Protein AF-G0W6T0-F1 (afdb_monomer)

Sequence (68 aa):
MESVEELVNELGGKITNRYKLIKGFSMEFDDSYLNILKNQIERLNMNMDGRYHINLEEDQIVHANTVR

InterPro domains:
  IPR037045 Peptidase S8 propeptide/proteinase inhibitor I9 superfamily [G3DSA:3.30.70.80] (1-65)

Radius of gyration: 14.5 Å; Cα contacts (8 Å, |Δi|>4): 47; chains: 1; bounding box: 36×40×29 Å

Structure (mmCIF, N/CA/C/O backbone):
data_AF-G0W6T0-F1
#
_entry.id   AF-G0W6T0-F1
#
loop_
_atom_site.group_PDB
_atom_site.id
_atom_site.type_symbol
_atom_site.label_atom_id
_atom_site.label_alt_id
_atom_site.label_comp_id
_atom_site.label_asym_id
_atom_site.label_entity_id
_atom_site.label_seq_id
_atom_site.pdbx_PDB_ins_code
_atom_site.Cartn_x
_atom_site.Cartn_y
_atom_site.Cartn_z
_atom_site.occupancy
_atom_site.B_iso_or_equiv
_atom_site.auth_seq_id
_atom_site.auth_comp_id
_atom_site.auth_asym_id
_atom_site.auth_atom_id
_atom_site.pdbx_PDB_model_num
ATOM 1 N N . MET A 1 1 ? -13.316 8.181 6.171 1.00 49.47 1 MET A N 1
ATOM 2 C CA . MET A 1 1 ? -11.915 7.819 6.446 1.00 49.47 1 M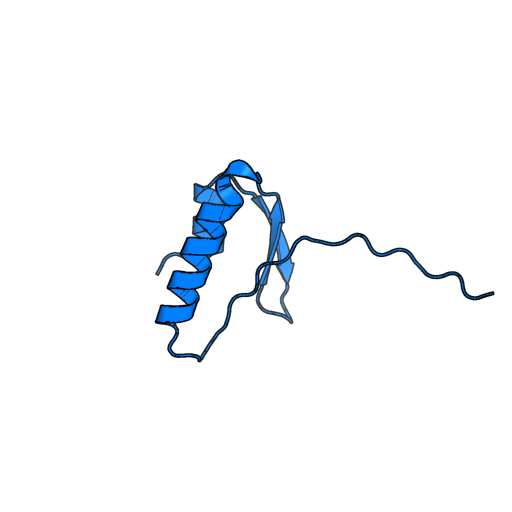ET A CA 1
ATOM 3 C C . MET A 1 1 ? -11.486 7.060 5.215 1.00 49.47 1 MET A C 1
ATOM 5 O O . MET A 1 1 ? -11.998 5.965 5.028 1.00 49.47 1 MET A O 1
ATOM 9 N N . GLU A 1 2 ? -10.730 7.703 4.327 1.00 62.81 2 GLU A N 1
ATOM 10 C CA . GLU A 1 2 ? -10.224 7.040 3.120 1.00 62.81 2 GLU A CA 1
ATOM 11 C C . GLU A 1 2 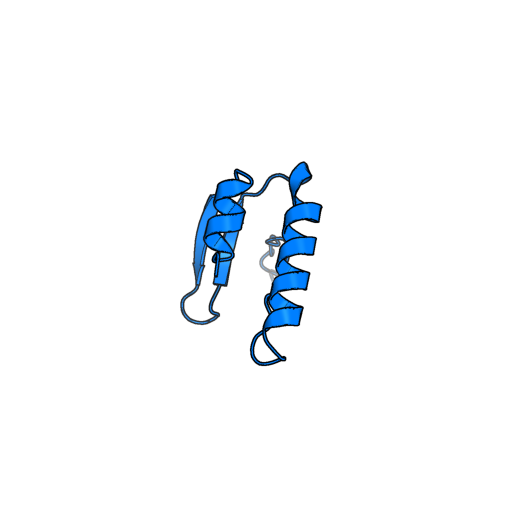? -9.345 5.865 3.546 1.00 62.81 2 GLU A C 1
ATOM 13 O O . GLU A 1 2 ? -8.533 5.976 4.474 1.00 62.81 2 GLU A O 1
ATOM 18 N N . SER A 1 3 ? -9.574 4.708 2.939 1.00 85.50 3 SER A 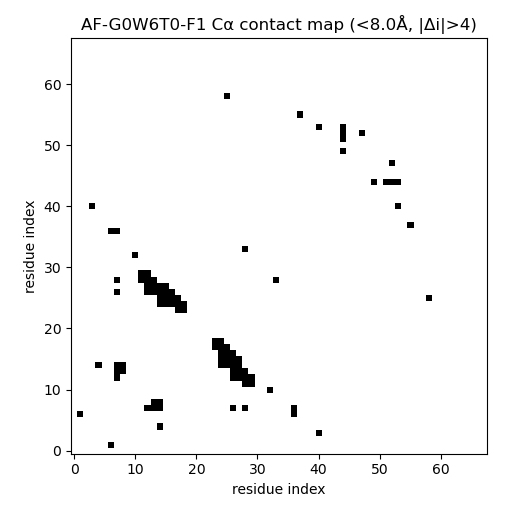N 1
ATOM 19 C CA . SER A 1 3 ? -8.744 3.534 3.177 1.00 85.50 3 SER A CA 1
ATOM 20 C C . SER A 1 3 ? -7.403 3.689 2.459 1.00 85.50 3 SER A C 1
ATOM 22 O O . SER A 1 3 ? -7.306 4.356 1.431 1.00 85.50 3 SER A O 1
ATOM 24 N N . VAL A 1 4 ? -6.353 3.030 2.957 1.00 90.06 4 VAL A N 1
ATOM 25 C CA . VAL A 1 4 ? -5.053 3.025 2.259 1.00 90.06 4 VAL A CA 1
ATOM 26 C C . VAL A 1 4 ? -5.194 2.428 0.849 1.00 90.06 4 VAL A C 1
ATOM 28 O O . VAL A 1 4 ? -4.493 2.852 -0.059 1.00 90.06 4 VAL A O 1
ATOM 31 N N . GLU A 1 5 ? -6.134 1.499 0.632 1.00 93.19 5 GLU A N 1
ATOM 32 C CA . GLU A 1 5 ? -6.430 0.958 -0.704 1.00 93.19 5 GLU A CA 1
ATOM 33 C C . GLU A 1 5 ? -6.969 2.032 -1.665 1.00 93.19 5 GLU A C 1
ATOM 35 O O . GLU A 1 5 ? -6.580 2.054 -2.830 1.00 93.19 5 GLU A O 1
ATOM 40 N N . GLU A 1 6 ? -7.838 2.931 -1.196 1.00 93.00 6 GLU A N 1
ATOM 41 C CA . GLU A 1 6 ? -8.354 4.048 -2.005 1.00 93.00 6 GLU A CA 1
ATOM 42 C C . GLU A 1 6 ? -7.224 5.001 -2.394 1.00 93.00 6 GLU A C 1
ATOM 44 O O . GLU A 1 6 ? -7.056 5.278 -3.579 1.00 93.00 6 GLU A O 1
ATOM 49 N N . LEU A 1 7 ? -6.377 5.383 -1.434 1.00 92.31 7 LEU A N 1
ATOM 50 C CA . LEU A 1 7 ? -5.209 6.231 -1.684 1.00 92.31 7 LEU A CA 1
ATOM 51 C C . LEU A 1 7 ? -4.257 5.624 -2.726 1.00 92.31 7 LEU A C 1
ATOM 53 O O . LEU A 1 7 ? -3.736 6.328 -3.589 1.00 92.31 7 LEU A O 1
ATOM 57 N N . VAL A 1 8 ? -4.022 4.311 -2.656 1.00 93.94 8 VAL A N 1
ATOM 58 C CA . VAL A 1 8 ? -3.178 3.612 -3.632 1.00 93.94 8 VAL A CA 1
ATOM 59 C C . VAL A 1 8 ? -3.781 3.703 -5.032 1.00 93.94 8 VAL A C 1
ATOM 61 O O . VAL A 1 8 ? -3.056 4.019 -5.972 1.00 93.94 8 VAL A O 1
ATOM 64 N N . ASN A 1 9 ? -5.093 3.491 -5.171 1.00 93.69 9 ASN A N 1
ATOM 65 C CA . ASN A 1 9 ? -5.775 3.592 -6.463 1.00 93.69 9 ASN A CA 1
ATOM 66 C C . ASN A 1 9 ? -5.784 5.035 -7.007 1.00 93.69 9 ASN A C 1
ATOM 68 O O . ASN A 1 9 ? -5.605 5.235 -8.208 1.00 93.69 9 ASN A O 1
ATOM 72 N N . GLU A 1 10 ? -5.962 6.043 -6.148 1.00 93.25 10 GLU A N 1
ATOM 73 C CA . GLU A 1 10 ? -5.946 7.465 -6.533 1.00 93.25 10 GLU A CA 1
ATOM 74 C C . GLU A 1 10 ? -4.586 7.922 -7.064 1.00 93.25 10 GLU A C 1
ATOM 76 O O . GLU A 1 10 ? -4.515 8.723 -7.996 1.00 93.25 10 GLU A O 1
ATOM 81 N N . LEU A 1 11 ? -3.504 7.380 -6.504 1.00 92.56 11 LEU A N 1
ATOM 82 C CA . LEU A 1 11 ? -2.137 7.637 -6.954 1.00 92.56 11 LEU A CA 1
ATOM 83 C C . LEU A 1 11 ? -1.726 6.763 -8.156 1.00 92.56 11 LEU A C 1
ATOM 85 O O . LEU A 1 11 ? -0.558 6.750 -8.532 1.00 92.56 11 LEU A O 1
ATOM 89 N N . GLY A 1 12 ? -2.668 6.035 -8.768 1.00 92.88 12 GLY A N 1
ATOM 90 C CA . GLY A 1 12 ? -2.425 5.194 -9.945 1.00 92.88 12 GLY A CA 1
ATOM 91 C C . GLY A 1 12 ? -1.761 3.848 -9.643 1.00 92.88 12 GLY A C 1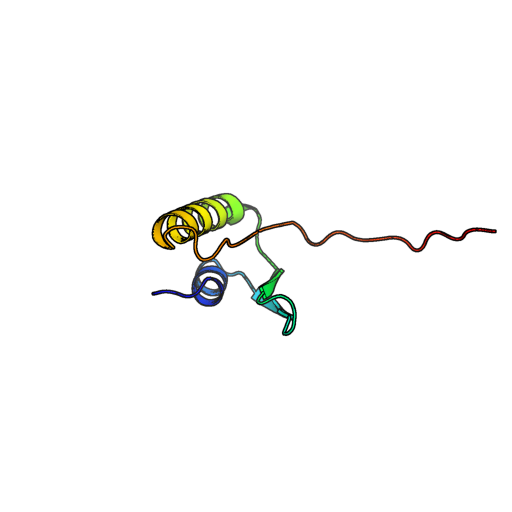
ATOM 92 O O . GLY A 1 12 ? -1.380 3.131 -10.568 1.00 92.88 12 GLY A O 1
ATOM 93 N N . GLY A 1 13 ? -1.629 3.493 -8.366 1.00 94.56 13 GLY A N 1
ATOM 94 C CA . GLY A 1 13 ? -1.158 2.190 -7.924 1.00 94.56 13 GLY A CA 1
ATOM 95 C C . GLY A 1 13 ? -2.204 1.093 -8.104 1.00 94.56 13 GLY A C 1
ATOM 96 O O . GLY A 1 13 ? -3.394 1.343 -8.308 1.00 94.56 13 GLY A O 1
ATOM 97 N N . LYS A 1 14 ? -1.757 -0.157 -8.000 1.00 96.06 14 LYS A N 1
ATOM 98 C CA . LYS A 1 14 ? -2.601 -1.337 -8.188 1.00 96.06 14 LYS A CA 1
ATOM 99 C C . LYS A 1 14 ? -2.377 -2.345 -7.077 1.00 96.06 14 LYS A C 1
ATOM 101 O O . LYS A 1 14 ? -1.274 -2.843 -6.891 1.00 96.06 14 LYS A O 1
ATOM 106 N N . ILE A 1 15 ? -3.450 -2.730 -6.397 1.00 96.38 15 ILE A N 1
ATOM 107 C CA . ILE A 1 15 ? -3.418 -3.809 -5.404 1.00 96.38 15 ILE A CA 1
ATOM 108 C C . ILE A 1 15 ? -3.207 -5.159 -6.107 1.00 96.38 15 ILE A C 1
ATOM 110 O O . ILE A 1 15 ? -4.000 -5.534 -6.975 1.00 96.38 15 ILE A O 1
ATOM 114 N N . THR A 1 16 ? -2.168 -5.905 -5.724 1.00 97.00 16 THR A N 1
ATOM 115 C CA . THR A 1 16 ? -1.796 -7.188 -6.354 1.00 97.00 16 THR A CA 1
ATOM 116 C C . THR A 1 16 ? -2.175 -8.409 -5.525 1.00 97.00 16 THR A C 1
ATOM 118 O O . THR A 1 16 ? -2.535 -9.440 -6.091 1.00 97.00 16 THR A O 1
ATOM 121 N N . ASN A 1 17 ? -2.164 -8.305 -4.196 1.00 95.88 17 ASN A N 1
ATOM 122 C CA . ASN A 1 17 ? -2.533 -9.402 -3.302 1.00 95.88 17 ASN A CA 1
ATOM 123 C C . ASN A 1 17 ? -3.158 -8.871 -2.010 1.00 95.88 17 ASN A C 1
ATOM 125 O O . ASN A 1 17 ? -2.824 -7.778 -1.566 1.00 95.88 17 ASN A O 1
ATOM 129 N N . ARG A 1 18 ? -4.039 -9.654 -1.376 1.00 96.00 18 ARG A N 1
ATOM 130 C CA . ARG A 1 18 ? -4.658 -9.308 -0.084 1.00 96.00 18 ARG A CA 1
ATOM 131 C C . ARG A 1 18 ? -4.381 -10.383 0.956 1.00 96.00 18 ARG A C 1
ATOM 133 O O . ARG A 1 18 ? -4.727 -11.552 0.774 1.00 96.00 18 ARG A O 1
ATOM 140 N N . TYR A 1 19 ? -3.826 -9.968 2.085 1.00 94.19 19 TYR A N 1
ATOM 141 C CA . TYR A 1 19 ? -3.471 -10.839 3.194 1.00 94.19 19 TYR A CA 1
ATOM 142 C C . TYR A 1 19 ? -4.602 -10.873 4.231 1.00 94.19 19 TYR A C 1
ATOM 144 O O . TYR A 1 19 ? -5.131 -9.849 4.661 1.00 94.19 19 TYR A O 1
ATOM 152 N N . LYS A 1 20 ? -5.017 -12.082 4.634 1.00 91.31 20 LYS A N 1
ATOM 153 C CA . LYS A 1 20 ? -6.103 -12.263 5.618 1.00 91.31 20 LYS A CA 1
ATOM 154 C C . LYS A 1 20 ? -5.610 -12.296 7.064 1.00 91.31 20 LYS A C 1
ATOM 156 O O . LYS A 1 20 ? -6.335 -11.824 7.946 1.00 91.31 20 LYS A O 1
ATOM 161 N N . LEU A 1 21 ? -4.439 -12.903 7.282 1.00 91.19 21 LEU A N 1
ATOM 162 C CA . LEU A 1 21 ? -3.861 -13.169 8.603 1.00 91.19 21 LEU A CA 1
ATOM 163 C C . LEU A 1 21 ? -3.185 -11.919 9.169 1.00 91.19 21 LEU A C 1
ATOM 165 O O . LEU A 1 21 ? -3.552 -11.452 10.241 1.00 91.19 21 LEU A O 1
ATOM 169 N N . ILE A 1 22 ? -2.262 -11.345 8.401 1.00 88.50 22 ILE A N 1
ATOM 170 C CA . ILE A 1 22 ? -1.761 -9.990 8.614 1.00 88.50 22 ILE A CA 1
ATOM 171 C C . ILE A 1 22 ? -2.703 -9.091 7.820 1.00 88.50 22 ILE A C 1
ATOM 173 O O . ILE A 1 22 ? -2.846 -9.286 6.617 1.00 88.50 22 ILE A O 1
ATOM 177 N N . LYS A 1 23 ? -3.424 -8.182 8.480 1.00 90.06 23 LYS A N 1
ATOM 178 C CA . LYS A 1 23 ? -4.372 -7.293 7.795 1.00 90.06 23 LYS A CA 1
ATOM 179 C C . LYS A 1 23 ? -3.594 -6.313 6.919 1.00 90.06 23 LYS A C 1
ATOM 181 O O . LYS A 1 23 ? -3.085 -5.321 7.423 1.00 90.06 23 LYS A O 1
ATOM 186 N N . GLY A 1 24 ? -3.493 -6.614 5.629 1.00 93.94 24 GLY A N 1
ATOM 187 C CA . GLY A 1 24 ? -2.718 -5.822 4.684 1.00 93.94 24 GLY A CA 1
ATOM 188 C C . GLY A 1 24 ? -2.833 -6.340 3.257 1.00 93.94 24 GLY A C 1
ATOM 189 O O . GLY A 1 24 ? -3.582 -7.277 2.966 1.00 93.94 24 GLY A O 1
ATOM 190 N N . PHE A 1 25 ? -2.071 -5.729 2.363 1.00 95.62 25 PHE A N 1
ATOM 191 C CA . PHE A 1 25 ? -2.050 -6.046 0.942 1.00 95.62 25 PHE A CA 1
ATOM 192 C C . PHE A 1 25 ? -0.670 -5.736 0.354 1.00 95.62 25 PHE A C 1
ATOM 194 O O . PHE A 1 25 ? 0.097 -4.982 0.947 1.00 95.62 25 PHE A O 1
ATOM 201 N N . SER A 1 26 ? -0.368 -6.313 -0.806 1.00 96.62 26 SER A N 1
ATOM 202 C CA . SER A 1 26 ? 0.742 -5.879 -1.661 1.00 96.62 26 SER A CA 1
ATOM 203 C C . SER A 1 26 ? 0.205 -5.036 -2.813 1.00 96.62 26 SER A C 1
ATOM 205 O O . SER A 1 26 ? -0.963 -5.164 -3.203 1.00 96.62 26 SER A O 1
ATOM 207 N N . MET A 1 27 ? 1.058 -4.189 -3.378 1.00 95.94 27 MET A N 1
ATOM 208 C CA . MET A 1 27 ? 0.699 -3.324 -4.494 1.00 95.94 27 MET A CA 1
ATOM 209 C C . MET A 1 27 ? 1.868 -3.149 -5.460 1.00 95.94 27 MET A C 1
ATOM 211 O O . MET A 1 27 ? 3.025 -3.163 -5.054 1.00 95.94 27 MET A O 1
ATOM 215 N N . GLU A 1 28 ? 1.539 -2.945 -6.728 1.00 95.38 28 GLU A N 1
ATOM 216 C CA . GLU A 1 28 ? 2.421 -2.311 -7.703 1.00 95.38 28 GLU A CA 1
ATOM 217 C C . GLU A 1 28 ? 2.218 -0.799 -7.602 1.00 95.38 28 GLU A C 1
ATOM 219 O O . GLU A 1 28 ? 1.079 -0.318 -7.554 1.00 95.38 28 GLU A O 1
ATOM 224 N N . PHE A 1 29 ? 3.314 -0.052 -7.537 1.00 93.94 29 PHE A N 1
ATOM 225 C CA . PHE A 1 29 ? 3.279 1.384 -7.300 1.00 93.94 29 PHE A CA 1
ATOM 226 C C . PHE A 1 29 ? 4.416 2.081 -8.047 1.00 93.94 29 PHE A C 1
ATOM 228 O O . PHE A 1 29 ? 5.492 1.510 -8.195 1.00 93.94 29 PHE A O 1
ATOM 235 N N . ASP A 1 30 ? 4.173 3.301 -8.523 1.00 93.50 30 ASP A N 1
ATOM 236 C CA . ASP A 1 30 ? 5.198 4.128 -9.163 1.00 93.50 30 ASP A CA 1
ATOM 237 C C . ASP A 1 30 ? 5.966 4.922 -8.094 1.00 93.50 30 ASP A C 1
ATOM 239 O O . ASP A 1 30 ? 5.383 5.660 -7.289 1.00 93.50 30 ASP A O 1
ATOM 243 N N . ASP A 1 31 ? 7.291 4.785 -8.104 1.00 92.38 31 ASP A N 1
ATOM 244 C CA . ASP A 1 31 ? 8.199 5.415 -7.144 1.00 92.38 31 ASP A CA 1
ATOM 245 C C . ASP A 1 31 ? 8.084 6.946 -7.102 1.00 92.38 31 ASP A C 1
ATOM 247 O O . ASP A 1 31 ? 8.338 7.558 -6.058 1.00 92.38 31 ASP A O 1
ATOM 251 N N . SER A 1 32 ? 7.649 7.583 -8.193 1.00 92.81 32 SER A N 1
ATOM 252 C CA . SER A 1 32 ? 7.442 9.036 -8.253 1.00 92.81 32 SER A CA 1
ATOM 253 C C . SER A 1 32 ? 6.398 9.538 -7.246 1.00 92.81 32 SER A C 1
ATOM 255 O O . SER A 1 32 ? 6.507 10.667 -6.758 1.00 92.81 32 SER A O 1
ATOM 257 N N . TYR A 1 33 ? 5.441 8.689 -6.858 1.00 91.81 33 TYR A N 1
ATOM 258 C CA . TYR A 1 33 ? 4.403 9.005 -5.874 1.00 91.81 33 TYR A CA 1
ATOM 259 C C . TYR A 1 33 ? 4.686 8.418 -4.483 1.00 91.81 33 TYR A C 1
ATOM 261 O O . TYR A 1 33 ? 3.931 8.678 -3.541 1.00 91.81 33 TYR A O 1
ATOM 269 N N . LEU A 1 34 ? 5.7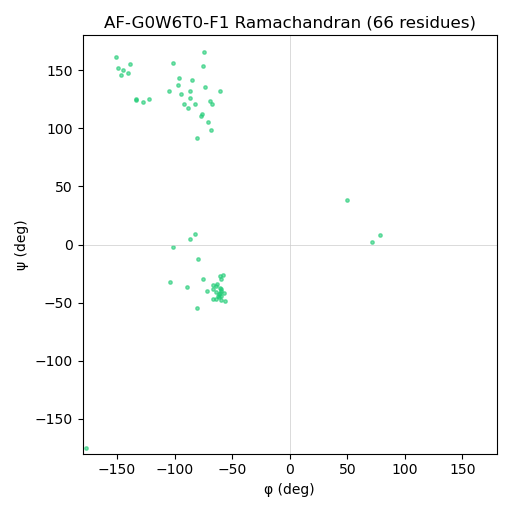79 7.663 -4.304 1.00 90.81 34 LEU A N 1
ATOM 270 C CA . LEU A 1 34 ? 6.065 6.929 -3.064 1.00 90.81 34 LEU A CA 1
ATOM 271 C C . LEU A 1 34 ? 6.170 7.851 -1.843 1.00 90.81 34 LEU A C 1
ATOM 273 O O . LEU A 1 34 ? 5.678 7.522 -0.763 1.00 90.81 34 LEU A O 1
ATOM 277 N N . ASN A 1 35 ? 6.765 9.034 -2.008 1.00 94.19 35 ASN A N 1
ATOM 278 C CA . ASN A 1 35 ? 6.867 10.020 -0.928 1.00 94.19 35 ASN A CA 1
ATOM 279 C C . ASN A 1 35 ? 5.497 10.578 -0.517 1.00 94.19 35 ASN A C 1
ATOM 281 O O . ASN A 1 35 ? 5.266 10.837 0.663 1.00 94.19 35 ASN A O 1
ATOM 285 N N . ILE A 1 36 ? 4.574 10.743 -1.470 1.00 93.44 36 ILE A N 1
ATOM 286 C CA . ILE A 1 36 ? 3.209 11.197 -1.180 1.00 93.44 36 ILE A CA 1
ATOM 287 C C . ILE A 1 36 ? 2.484 10.124 -0.369 1.00 93.44 36 ILE A C 1
ATOM 289 O O . ILE A 1 36 ? 1.906 10.434 0.673 1.00 93.44 36 ILE A O 1
ATOM 293 N N . LEU A 1 37 ? 2.587 8.864 -0.798 1.00 92.81 37 LEU A N 1
ATOM 294 C CA . LEU A 1 37 ? 1.996 7.729 -0.098 1.00 92.81 37 LEU A CA 1
ATOM 295 C C . LEU A 1 37 ? 2.533 7.592 1.336 1.00 92.81 37 LEU A C 1
ATOM 297 O O . LEU A 1 37 ? 1.744 7.498 2.277 1.00 92.81 37 LEU A O 1
ATOM 301 N N . LYS A 1 38 ? 3.859 7.657 1.521 1.00 92.81 38 LYS A N 1
ATOM 302 C CA . LYS A 1 38 ? 4.503 7.607 2.847 1.00 92.81 38 LYS A CA 1
ATOM 303 C C . LYS A 1 38 ? 3.984 8.701 3.779 1.00 92.81 38 LYS A C 1
ATOM 305 O O . LYS A 1 38 ? 3.542 8.396 4.883 1.00 92.81 38 LYS A O 1
ATOM 310 N N . ASN A 1 39 ? 3.939 9.948 3.307 1.00 94.31 39 ASN A N 1
ATOM 311 C CA . ASN A 1 39 ? 3.449 11.077 4.102 1.00 94.31 39 ASN A CA 1
ATOM 312 C C . ASN A 1 39 ? 1.984 10.904 4.539 1.00 94.31 39 ASN A C 1
ATOM 314 O O . ASN A 1 39 ? 1.613 11.294 5.647 1.00 94.31 39 ASN A O 1
ATOM 318 N N . GLN A 1 40 ? 1.128 10.340 3.683 1.00 92.00 40 GLN A N 1
ATOM 319 C CA . GLN A 1 40 ? -0.270 10.085 4.039 1.00 92.00 40 GLN A CA 1
ATOM 320 C C . GLN A 1 40 ? -0.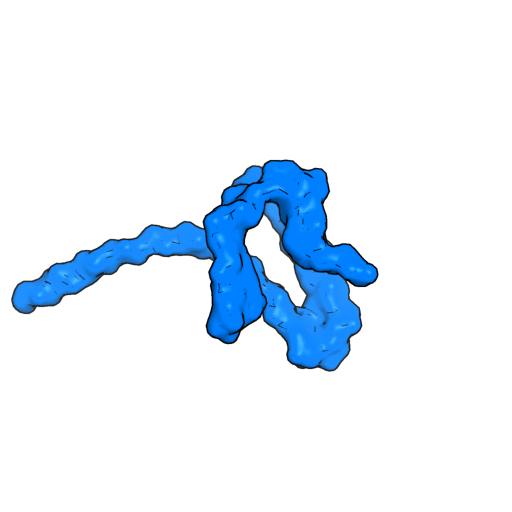403 8.937 5.046 1.00 92.00 40 GLN A C 1
ATOM 322 O O . GLN A 1 40 ? -1.171 9.053 6.000 1.00 92.00 40 GLN A O 1
ATOM 327 N N . ILE A 1 41 ? 0.382 7.867 4.893 1.00 92.25 41 ILE A N 1
ATOM 328 C CA . ILE A 1 41 ? 0.426 6.759 5.858 1.00 92.25 41 ILE A CA 1
ATOM 329 C C . ILE A 1 41 ? 0.889 7.251 7.235 1.00 92.25 41 ILE A C 1
ATOM 331 O O . ILE A 1 41 ? 0.278 6.904 8.246 1.00 92.25 41 ILE A O 1
ATOM 335 N N . GLU A 1 42 ? 1.911 8.105 7.297 1.00 91.75 42 GLU A N 1
ATOM 336 C CA . GLU A 1 42 ? 2.368 8.705 8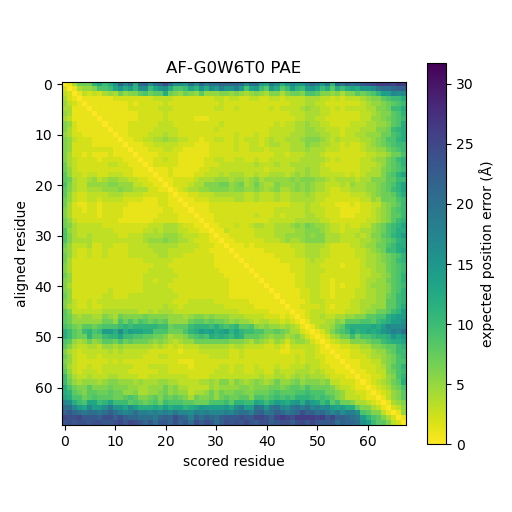.555 1.00 91.75 42 GLU A CA 1
ATOM 337 C C . GLU A 1 42 ? 1.263 9.526 9.232 1.00 91.75 42 GLU A C 1
ATOM 339 O O . GLU A 1 42 ? 1.011 9.356 10.427 1.00 91.75 42 GLU A O 1
ATOM 344 N N . ARG A 1 43 ? 0.530 10.350 8.471 1.00 91.19 43 ARG A N 1
ATOM 345 C CA . ARG A 1 43 ? -0.626 11.102 8.993 1.00 91.19 43 ARG A CA 1
ATOM 346 C C . ARG A 1 43 ? -1.724 10.181 9.517 1.00 91.19 43 ARG A C 1
ATOM 348 O O . ARG A 1 43 ? -2.294 10.453 10.573 1.00 91.19 43 ARG A O 1
ATOM 355 N N . LEU A 1 44 ? -2.022 9.094 8.805 1.00 89.06 44 LEU A N 1
ATOM 356 C CA . LEU A 1 44 ? -2.990 8.093 9.255 1.00 89.06 44 LEU A CA 1
ATOM 357 C C . LEU A 1 44 ? -2.540 7.445 10.569 1.00 89.06 44 LEU A C 1
ATOM 359 O O . LEU A 1 44 ? -3.335 7.374 11.504 1.00 89.06 44 LEU A O 1
ATOM 363 N N . ASN A 1 45 ? -1.266 7.061 10.675 1.00 91.31 45 ASN A N 1
ATOM 364 C CA . ASN A 1 45 ? -0.688 6.489 11.891 1.00 91.31 45 ASN A CA 1
ATOM 365 C C . ASN A 1 45 ? -0.778 7.449 13.090 1.00 91.31 45 ASN A C 1
ATOM 367 O O . ASN A 1 45 ? -1.123 7.015 14.189 1.00 91.31 45 ASN A O 1
ATOM 371 N N . MET A 1 46 ? -0.543 8.753 12.893 1.00 88.94 46 MET A N 1
ATOM 372 C CA . MET A 1 46 ? -0.699 9.763 13.954 1.00 88.94 46 MET A CA 1
ATOM 373 C C . MET A 1 46 ? -2.148 9.887 14.450 1.00 88.94 46 MET A C 1
ATOM 375 O O . MET A 1 46 ? -2.377 10.113 15.636 1.00 88.94 46 MET A O 1
ATOM 379 N N . ASN A 1 47 ? -3.132 9.708 13.565 1.00 86.56 47 ASN A N 1
ATOM 380 C CA . ASN A 1 47 ? -4.555 9.839 13.895 1.00 86.56 47 ASN A CA 1
ATOM 381 C C . ASN A 1 47 ? -5.146 8.602 14.598 1.00 86.56 47 ASN A C 1
ATOM 383 O O . ASN A 1 47 ? -6.260 8.670 15.118 1.00 86.56 47 ASN A O 1
ATOM 387 N N . MET A 1 48 ? -4.438 7.468 14.611 1.00 83.62 48 MET A N 1
ATOM 388 C CA . MET A 1 48 ? -4.935 6.201 15.169 1.00 83.62 48 MET A CA 1
ATOM 389 C C . MET A 1 48 ? -4.687 6.030 16.677 1.00 83.62 48 MET A C 1
ATOM 391 O O . MET A 1 48 ? -5.003 4.967 17.217 1.00 83.62 48 MET A O 1
ATOM 395 N N . ASP A 1 49 ? -4.154 7.051 17.363 1.00 80.00 49 ASP A N 1
ATOM 396 C CA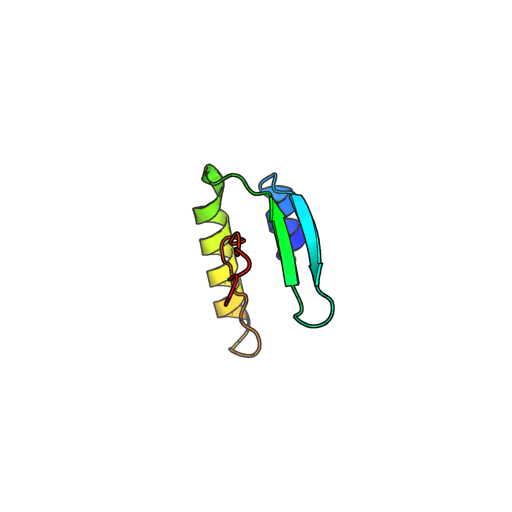 . ASP A 1 49 ? -3.947 7.064 18.825 1.00 80.00 49 ASP A CA 1
ATOM 397 C C . ASP A 1 49 ? -3.220 5.796 19.331 1.00 80.00 49 ASP A C 1
ATOM 399 O O . ASP A 1 49 ? -3.581 5.182 20.333 1.00 80.00 49 ASP A O 1
ATOM 403 N N . GLY A 1 50 ? -2.247 5.318 18.543 1.00 75.12 50 GLY A N 1
ATOM 404 C CA . GLY A 1 50 ? -1.419 4.148 18.854 1.00 75.12 50 GLY A CA 1
ATOM 405 C C . GLY A 1 50 ? -2.106 2.777 18.774 1.00 75.12 50 GLY A C 1
ATOM 406 O O . GLY A 1 50 ? -1.459 1.769 19.049 1.00 75.12 50 GLY A O 1
ATOM 407 N N . ARG A 1 51 ? -3.387 2.689 18.393 1.00 80.81 51 ARG A N 1
ATOM 408 C CA . ARG A 1 51 ? -4.117 1.401 18.348 1.00 80.81 51 ARG A CA 1
ATOM 409 C C . ARG A 1 51 ? -3.727 0.525 17.166 1.00 80.81 51 ARG A C 1
ATOM 411 O O . ARG A 1 51 ? -3.821 -0.696 17.247 1.00 80.81 51 ARG A O 1
ATOM 418 N N . TYR A 1 52 ? -3.329 1.159 16.071 1.00 81.12 52 TYR A N 1
ATOM 419 C CA . TYR A 1 52 ? -2.937 0.504 14.837 1.00 81.12 52 TYR A CA 1
ATOM 420 C C . TYR A 1 52 ? -1.742 1.239 14.245 1.00 81.12 52 TYR A C 1
ATOM 422 O O . TYR A 1 52 ? -1.616 2.455 14.390 1.00 81.12 52 TYR A O 1
ATOM 430 N N . HIS A 1 53 ? -0.876 0.480 13.585 1.00 89.50 53 HIS A N 1
ATOM 431 C CA . HIS A 1 53 ? 0.266 1.010 12.865 1.00 89.50 53 HIS A CA 1
ATOM 432 C C . HIS A 1 53 ? 0.330 0.348 11.494 1.00 89.50 53 HIS A C 1
ATOM 434 O O . HIS A 1 53 ? 0.305 -0.880 11.383 1.00 89.50 53 HIS A O 1
ATOM 440 N N . ILE A 1 54 ? 0.353 1.172 10.456 1.00 91.62 54 ILE A N 1
ATOM 441 C CA . ILE A 1 54 ? 0.489 0.760 9.067 1.00 91.62 54 ILE A CA 1
ATOM 442 C C . ILE A 1 54 ? 1.977 0.776 8.732 1.00 91.62 54 ILE A C 1
ATOM 444 O O . ILE A 1 54 ? 2.615 1.827 8.813 1.00 91.62 54 ILE A O 1
ATOM 448 N N . ASN A 1 55 ? 2.493 -0.382 8.324 1.00 93.50 55 ASN A N 1
ATOM 449 C CA . ASN A 1 55 ? 3.840 -0.535 7.785 1.00 93.50 55 ASN A CA 1
ATOM 450 C C . ASN A 1 55 ? 3.793 -0.503 6.255 1.00 93.50 55 ASN A C 1
ATOM 452 O O . ASN A 1 55 ? 2.874 -1.058 5.652 1.00 93.50 55 ASN A O 1
ATOM 456 N N . LEU A 1 56 ? 4.806 0.111 5.643 1.00 93.69 56 LEU A N 1
ATOM 457 C CA . LEU A 1 56 ? 5.036 0.091 4.203 1.00 93.69 56 LEU A CA 1
ATOM 458 C C . LEU A 1 56 ? 6.474 -0.361 3.946 1.00 93.69 56 LEU A C 1
ATOM 460 O O . LEU A 1 56 ? 7.413 0.280 4.417 1.00 93.69 56 LEU A O 1
ATOM 464 N N . GLU A 1 57 ? 6.633 -1.432 3.178 1.00 93.75 57 GLU A N 1
ATOM 465 C CA . GLU A 1 57 ? 7.927 -1.996 2.795 1.00 93.75 57 GLU A CA 1
ATOM 466 C C . GLU A 1 57 ? 7.914 -2.426 1.324 1.00 93.75 57 GLU A C 1
ATOM 468 O O . GLU A 1 57 ? 6.853 -2.664 0.747 1.00 93.75 57 GLU A O 1
ATOM 473 N N . GLU A 1 58 ? 9.096 -2.475 0.712 1.00 93.31 58 GLU A N 1
ATOM 474 C CA . GLU A 1 58 ? 9.271 -3.008 -0.640 1.00 93.31 58 GLU A CA 1
ATOM 475 C C . GLU A 1 58 ? 9.164 -4.537 -0.606 1.00 93.31 58 GLU A C 1
ATOM 477 O O . GLU A 1 58 ? 9.765 -5.178 0.257 1.00 93.31 58 GLU A O 1
ATOM 482 N N . ASP A 1 59 ? 8.431 -5.118 -1.557 1.00 93.06 59 ASP A N 1
ATOM 483 C CA . ASP A 1 59 ? 8.270 -6.569 -1.668 1.00 93.06 59 ASP A CA 1
ATOM 484 C C . ASP A 1 59 ? 9.583 -7.223 -2.134 1.00 93.06 59 ASP A C 1
ATOM 486 O O . ASP A 1 59 ? 9.997 -7.090 -3.287 1.00 93.06 59 ASP A O 1
ATOM 490 N N . GLN A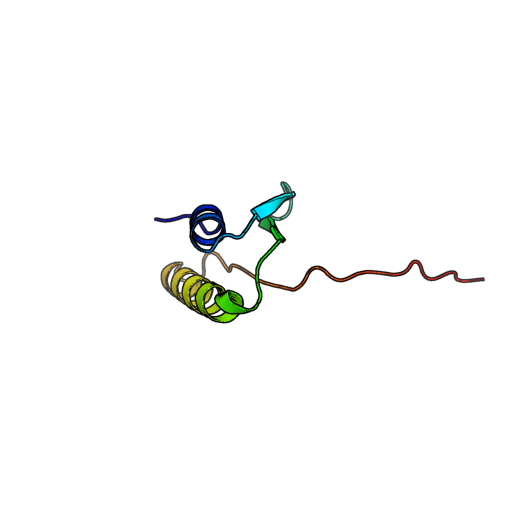 1 60 ? 10.281 -7.885 -1.209 1.00 90.88 60 GLN A N 1
ATOM 491 C CA . GLN A 1 60 ? 11.624 -8.417 -1.442 1.00 90.88 60 GLN A CA 1
ATOM 492 C C . GLN A 1 60 ? 11.596 -9.797 -2.106 1.00 90.88 60 GLN A C 1
ATOM 494 O O . GLN A 1 60 ? 10.841 -10.693 -1.726 1.00 90.88 60 GLN A O 1
ATOM 499 N N . ILE A 1 61 ? 12.532 -10.024 -3.030 1.00 90.62 61 ILE A N 1
ATOM 500 C CA . ILE A 1 61 ? 12.761 -11.348 -3.616 1.00 90.62 61 ILE A CA 1
ATOM 501 C C . ILE A 1 61 ? 13.651 -12.168 -2.677 1.00 90.62 61 ILE A C 1
ATOM 503 O O . ILE A 1 61 ? 14.792 -11.802 -2.398 1.00 90.62 61 ILE A O 1
ATOM 507 N N . VAL A 1 62 ? 13.147 -13.317 -2.221 1.00 90.25 62 VAL A N 1
ATOM 508 C CA . VAL A 1 62 ? 13.896 -14.247 -1.365 1.00 90.25 62 VAL A CA 1
ATOM 509 C C . VAL A 1 62 ? 14.346 -15.465 -2.171 1.00 90.25 62 VAL A C 1
ATOM 511 O O . VAL A 1 62 ? 13.555 -16.093 -2.875 1.00 90.25 62 VAL A O 1
ATOM 514 N N . HIS A 1 63 ? 15.622 -15.834 -2.041 1.00 88.81 63 HIS A N 1
ATOM 515 C CA . HIS A 1 63 ? 16.201 -17.007 -2.698 1.00 88.81 63 HIS A CA 1
ATOM 516 C C . HIS A 1 63 ? 16.240 -18.215 -1.755 1.00 88.81 63 HIS A C 1
ATOM 518 O O . HIS A 1 63 ? 16.623 -18.098 -0.590 1.00 88.81 63 HIS A O 1
ATOM 524 N N . ALA A 1 64 ? 15.875 -19.398 -2.263 1.00 89.50 64 ALA A N 1
ATOM 525 C CA . ALA A 1 64 ? 15.946 -20.632 -1.488 1.00 89.50 64 ALA A CA 1
ATOM 526 C C . ALA A 1 64 ? 17.410 -20.999 -1.208 1.00 89.50 64 ALA A C 1
ATOM 528 O O . ALA A 1 64 ? 18.200 -21.214 -2.131 1.00 89.50 64 ALA A O 1
ATOM 529 N N . ASN A 1 65 ? 17.767 -21.097 0.072 1.00 82.44 65 ASN A N 1
ATOM 530 C CA . ASN A 1 65 ? 19.116 -21.470 0.467 1.00 82.44 65 ASN A CA 1
ATOM 531 C C . ASN A 1 65 ? 19.280 -22.985 0.300 1.00 82.44 65 ASN A C 1
ATOM 533 O O . ASN A 1 65 ? 18.668 -23.769 1.027 1.00 82.44 65 ASN A O 1
ATOM 537 N N . THR A 1 66 ? 20.082 -23.412 -0.676 1.00 74.69 66 THR A N 1
ATOM 538 C CA . THR A 1 66 ? 20.386 -24.837 -0.849 1.00 74.69 66 THR A CA 1
ATOM 539 C C . THR A 1 66 ? 21.468 -25.213 0.156 1.00 74.69 66 THR A C 1
ATOM 541 O O . THR A 1 66 ? 22.657 -25.067 -0.118 1.00 74.69 66 THR A O 1
ATOM 544 N N . VAL A 1 67 ? 21.059 -25.661 1.341 1.00 70.44 67 VAL A N 1
ATOM 545 C CA . VAL A 1 67 ? 21.984 -26.269 2.302 1.00 70.44 67 VAL A CA 1
ATOM 546 C C . VAL A 1 67 ? 22.275 -27.684 1.798 1.00 70.44 67 VAL A C 1
ATOM 548 O O . VAL A 1 67 ? 21.359 -28.502 1.714 1.00 70.44 67 VAL A O 1
ATOM 551 N N . ARG A 1 68 ? 23.516 -27.928 1.366 1.00 59.00 68 ARG A N 1
ATOM 552 C CA . ARG A 1 68 ? 24.021 -29.271 1.042 1.00 59.00 68 ARG A CA 1
ATOM 553 C C . ARG A 1 68 ? 24.505 -29.977 2.297 1.00 59.00 68 ARG A C 1
ATOM 555 O O . ARG A 1 68 ? 25.096 -29.279 3.149 1.00 59.00 68 ARG A O 1
#

Organism: Naumovozyma dairenensis (strain ATCC 10597 / BCRC 20456 / CBS 421 / NBRC 0211 / NRRL Y-12639) (NCBI:txid1071378)

Solvent-accessible surface area (backbone atoms only — not comparable to full-atom values): 4614 Å² total; per-residue (Å²): 131,87,49,72,69,53,55,38,49,76,73,71,25,42,81,74,47,78,44,82,87,62,87,49,66,45,66,51,70,62,73,92,49,45,67,60,53,51,56,52,50,51,53,53,36,68,73,41,78,78,76,51,79,84,85,85,81,81,91,77,90,82,78,87,80,83,82,127

Foldseek 3Di:
DDDLQNVCVVQVKAFDAADDPPGDTDIDHDPVCVVVSVVVLVVVCVVPVNPDHDDDDDDDDDDDDPDD

pLDDT: mean 89.31, std 8.75, range [49.47, 97.0]

Mean predicted aligned error: 4.97 Å

Secondary structure (DSSP, 8-state):
---HHHHHHHTT-EEEEEETTTTEEEEE--GGGHHHHHHHHHHHHHHTTTS-----------------

Nearest PDB structures (foldseek):
  1yj7-assembly1_C  TM=5.505E-01  e=4.712E+00  Escherichia coli
  8j07-assembly1_k9  TM=3.827E-01  e=2.165E+00  Homo sapiens
  2y9j-assembly1_Y  TM=4.419E-01  e=6.252E+00  Salmonella enterica subsp. enterica serovar Typhimurium